Protein AF-A0A6I4MU67-F1 (afdb_monomer_lite)

Structure (mmCIF, N/CA/C/O backbone):
data_AF-A0A6I4MU67-F1
#
_entry.id   AF-A0A6I4MU67-F1
#
loop_
_atom_site.group_PDB
_atom_site.id
_atom_site.type_symbol
_atom_site.label_atom_id
_atom_site.label_alt_id
_atom_site.label_comp_id
_atom_site.label_asym_id
_atom_site.label_entity_id
_atom_site.label_seq_id
_atom_site.pdbx_PDB_ins_code
_atom_site.Cartn_x
_atom_site.Cartn_y
_atom_site.Cartn_z
_atom_site.occupancy
_atom_site.B_iso_or_equiv
_atom_site.auth_seq_id
_atom_site.auth_comp_id
_atom_site.auth_asym_id
_atom_site.auth_atom_id
_atom_site.pdbx_PDB_model_num
ATOM 1 N N . MET A 1 1 ? 3.984 -12.886 13.605 1.00 81.81 1 MET A N 1
ATOM 2 C CA . MET A 1 1 ? 2.595 -12.414 13.813 1.00 81.81 1 MET A CA 1
ATOM 3 C C . MET A 1 1 ? 1.983 -12.829 15.155 1.00 81.81 1 MET A C 1
ATOM 5 O O . MET A 1 1 ? 1.112 -12.114 15.637 1.00 81.81 1 MET A O 1
ATOM 9 N N . ASP A 1 2 ? 2.426 -13.917 15.799 1.00 83.69 2 ASP A N 1
ATOM 10 C CA . ASP A 1 2 ? 1.826 -14.395 17.063 1.00 83.69 2 ASP A CA 1
ATOM 11 C C . ASP A 1 2 ? 1.886 -13.386 18.209 1.00 83.69 2 ASP A C 1
ATOM 13 O O . ASP A 1 2 ? 0.908 -13.225 18.929 1.00 83.69 2 ASP A O 1
ATOM 17 N N . TYR A 1 3 ? 2.982 -12.633 18.315 1.00 84.56 3 TYR A N 1
ATOM 18 C CA . TYR A 1 3 ? 3.098 -11.559 19.301 1.00 84.56 3 TYR A CA 1
ATOM 19 C C . TYR A 1 3 ? 1.996 -10.499 19.149 1.00 84.56 3 TYR A C 1
ATOM 21 O O . TYR A 1 3 ? 1.350 -10.144 20.129 1.00 84.56 3 TYR A O 1
ATOM 29 N N . LEU A 1 4 ? 1.731 -10.036 17.919 1.00 82.56 4 LEU A N 1
ATOM 30 C CA . LEU A 1 4 ? 0.681 -9.044 17.652 1.00 82.56 4 LEU A CA 1
ATOM 31 C C . LEU A 1 4 ? -0.717 -9.600 17.949 1.00 82.56 4 LEU A C 1
ATOM 33 O O . LEU A 1 4 ? -1.576 -8.871 18.434 1.00 82.56 4 LEU A O 1
ATOM 37 N N . ARG A 1 5 ? -0.933 -10.897 17.697 1.00 82.38 5 ARG A N 1
ATOM 38 C CA . ARG A 1 5 ? -2.185 -11.594 18.028 1.00 82.38 5 ARG A CA 1
ATOM 39 C C . ARG A 1 5 ? -2.402 -11.763 19.533 1.00 82.38 5 ARG A C 1
ATOM 41 O O . ARG A 1 5 ? -3.545 -11.861 19.961 1.00 82.38 5 ARG A O 1
ATOM 48 N N . ALA A 1 6 ? -1.326 -11.804 20.314 1.00 85.12 6 ALA A N 1
ATOM 49 C CA . ALA A 1 6 ? -1.361 -11.995 21.761 1.00 85.12 6 ALA A CA 1
ATOM 50 C C . ALA A 1 6 ? -1.404 -10.676 22.558 1.00 85.12 6 ALA A C 1
ATOM 52 O O . ALA A 1 6 ? -1.367 -10.709 23.789 1.00 85.12 6 ALA A O 1
ATOM 53 N N . LEU A 1 7 ? -1.455 -9.515 21.890 1.00 87.00 7 LEU A N 1
ATOM 54 C CA . LEU A 1 7 ? -1.504 -8.230 22.581 1.00 87.00 7 LEU A CA 1
ATOM 55 C C . LEU A 1 7 ? -2.788 -8.108 23.430 1.00 87.00 7 LEU A C 1
ATOM 57 O O . LEU A 1 7 ? -3.873 -8.428 22.945 1.00 87.00 7 LEU A O 1
ATOM 61 N N . PRO A 1 8 ? -2.707 -7.584 24.673 1.00 85.19 8 PRO A N 1
ATOM 62 C CA . PRO A 1 8 ? -3.877 -7.425 25.548 1.00 85.19 8 PRO A CA 1
ATOM 63 C C . PRO A 1 8 ? -4.942 -6.470 24.996 1.00 85.19 8 PRO A C 1
ATOM 65 O O . PRO A 1 8 ? -6.102 -6.523 25.398 1.00 85.19 8 PRO A O 1
ATOM 68 N N . ARG A 1 9 ? -4.535 -5.559 24.105 1.00 86.94 9 ARG A N 1
ATOM 69 C CA . ARG A 1 9 ? -5.429 -4.667 23.368 1.00 86.94 9 ARG A CA 1
ATOM 70 C C . ARG A 1 9 ? -5.477 -5.107 21.906 1.00 86.94 9 ARG A C 1
ATOM 72 O O . ARG A 1 9 ? -4.412 -5.378 21.348 1.00 86.94 9 ARG A O 1
ATOM 79 N N . PRO A 1 10 ? -6.667 -5.129 21.281 1.00 86.00 10 PRO A N 1
ATOM 80 C CA . PRO A 1 10 ? -6.786 -5.461 19.869 1.00 86.00 10 PRO A CA 1
ATOM 81 C C . PRO A 1 10 ? -6.023 -4.443 19.016 1.00 86.00 10 PRO A C 1
ATOM 83 O O . PRO A 1 10 ? -6.016 -3.247 19.310 1.00 86.00 10 PRO A O 1
ATOM 86 N N . VAL A 1 11 ? -5.371 -4.940 17.967 1.00 89.75 11 VAL A N 1
ATOM 87 C CA . VAL A 1 11 ? -4.667 -4.122 16.976 1.00 89.75 11 VAL A CA 1
ATOM 88 C C . VAL A 1 11 ? -5.684 -3.582 15.975 1.00 89.75 11 VAL A C 1
ATOM 90 O O . VAL A 1 11 ? -6.384 -4.364 15.336 1.00 89.75 11 VAL A O 1
ATOM 93 N N . ASP A 1 12 ? -5.744 -2.259 15.816 1.00 89.19 12 ASP A N 1
ATOM 94 C CA . ASP A 1 12 ? -6.652 -1.619 14.855 1.00 89.19 12 ASP A CA 1
ATOM 95 C C . ASP A 1 12 ? -6.192 -1.812 13.399 1.00 89.19 12 ASP A C 1
ATOM 97 O O . ASP A 1 12 ? -7.015 -2.017 12.509 1.00 89.19 12 ASP A O 1
ATOM 101 N N . ALA A 1 13 ? -4.878 -1.756 13.151 1.00 89.75 13 ALA A N 1
ATOM 102 C CA . ALA A 1 13 ? -4.244 -2.122 11.884 1.00 89.75 13 ALA A CA 1
ATOM 103 C C . ALA A 1 13 ? -2.727 -2.312 12.048 1.00 89.75 13 ALA A C 1
ATOM 105 O O . ALA A 1 13 ? -2.108 -1.745 12.951 1.00 89.75 13 ALA A O 1
ATOM 106 N N . LEU A 1 14 ? -2.123 -3.059 11.124 1.00 89.69 14 LEU A N 1
ATOM 107 C CA . LEU A 1 14 ? -0.677 -3.129 10.918 1.00 89.69 14 LEU A CA 1
ATOM 108 C C . LEU A 1 14 ? -0.320 -2.388 9.629 1.00 89.69 14 LEU A C 1
ATOM 110 O O . LEU A 1 14 ? -0.885 -2.682 8.581 1.00 89.69 14 LEU A O 1
ATOM 114 N N . LEU A 1 15 ? 0.631 -1.459 9.700 1.00 89.88 15 LEU A N 1
ATOM 115 C CA . LEU A 1 15 ? 1.165 -0.766 8.530 1.00 89.88 15 LEU A CA 1
ATOM 116 C C . LEU A 1 15 ? 2.556 -1.317 8.195 1.00 89.88 15 LEU A C 1
ATOM 118 O O . LEU A 1 15 ? 3.440 -1.313 9.050 1.00 89.88 15 LEU A O 1
ATOM 122 N N . VAL A 1 16 ? 2.742 -1.763 6.955 1.00 89.06 16 VAL A N 1
ATOM 123 C CA . VAL A 1 16 ? 4.013 -2.242 6.400 1.00 89.06 16 VAL A CA 1
ATOM 124 C C . VAL A 1 16 ? 4.462 -1.241 5.339 1.00 89.06 16 VAL A C 1
ATOM 126 O O . VAL A 1 16 ? 3.802 -1.070 4.314 1.00 89.06 16 VAL A O 1
ATOM 129 N N . THR A 1 17 ? 5.540 -0.512 5.617 1.00 83.56 17 THR A N 1
ATOM 130 C CA . THR A 1 17 ? 5.934 0.687 4.862 1.00 83.56 17 THR A CA 1
ATOM 131 C C . THR A 1 17 ? 7.071 0.422 3.874 1.00 83.56 17 THR A C 1
ATOM 133 O O . THR A 1 17 ? 8.114 1.066 3.969 1.00 83.56 17 THR A O 1
ATOM 136 N N . GLY A 1 18 ? 6.859 -0.488 2.926 1.00 87.56 18 GLY A N 1
ATOM 137 C CA . GLY A 1 18 ? 7.806 -0.777 1.846 1.00 87.56 18 GLY A CA 1
ATOM 138 C C . GLY A 1 18 ? 8.792 -1.903 2.123 1.00 87.56 18 GLY A C 1
ATOM 139 O O . GLY A 1 18 ? 8.845 -2.432 3.233 1.00 87.56 18 GLY A O 1
ATOM 140 N N . ASP A 1 19 ? 9.532 -2.247 1.068 1.00 89.88 19 ASP A N 1
ATOM 141 C CA . ASP A 1 19 ? 10.5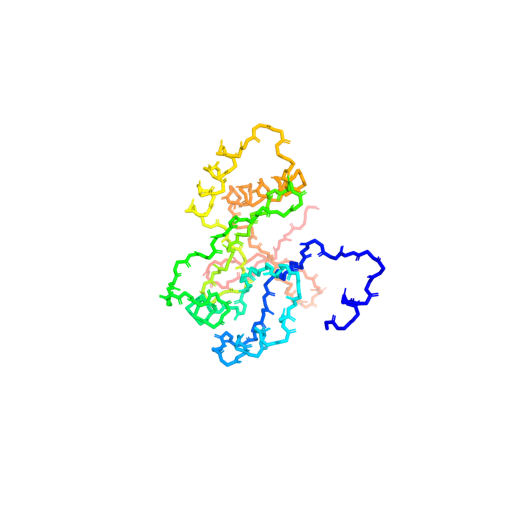54 -3.295 0.986 1.00 89.88 19 ASP A CA 1
ATOM 142 C C . ASP A 1 19 ? 10.032 -4.636 1.502 1.00 89.88 19 ASP A C 1
ATOM 144 O O . ASP A 1 19 ? 10.600 -5.276 2.389 1.00 89.88 19 ASP A O 1
ATOM 148 N N . ILE A 1 20 ? 8.874 -5.026 0.965 1.00 89.69 20 ILE A N 1
ATOM 149 C CA . ILE A 1 20 ? 8.217 -6.286 1.321 1.00 89.69 20 ILE A CA 1
ATOM 150 C C . ILE A 1 20 ? 8.909 -7.458 0.624 1.00 89.69 20 ILE A C 1
ATOM 152 O O . ILE A 1 20 ? 9.039 -8.534 1.208 1.00 89.69 20 ILE A O 1
ATOM 156 N N . ALA A 1 21 ? 9.333 -7.237 -0.615 1.00 91.56 21 ALA A N 1
ATOM 157 C CA . ALA A 1 21 ? 10.138 -8.150 -1.405 1.00 91.56 21 ALA A CA 1
ATOM 158 C C . ALA A 1 21 ? 11.555 -7.581 -1.572 1.00 91.56 21 ALA A C 1
ATOM 160 O O . ALA A 1 21 ? 11.723 -6.365 -1.629 1.00 91.56 21 ALA A O 1
ATOM 161 N N . ASP A 1 22 ? 12.560 -8.455 -1.662 1.00 90.75 22 ASP A N 1
ATOM 162 C CA . ASP A 1 22 ? 13.962 -8.061 -1.882 1.00 90.75 22 ASP A CA 1
ATOM 163 C C . ASP A 1 22 ? 14.259 -7.915 -3.386 1.00 90.75 22 ASP A C 1
ATOM 165 O O . ASP A 1 22 ? 14.968 -7.000 -3.820 1.00 90.75 22 ASP A O 1
ATOM 169 N N . HIS A 1 23 ? 13.636 -8.776 -4.199 1.00 90.44 23 HIS A N 1
ATOM 170 C CA . HIS A 1 23 ? 13.798 -8.819 -5.654 1.00 90.44 23 HIS A CA 1
ATOM 171 C C . HIS A 1 23 ? 12.560 -8.316 -6.408 1.00 90.44 23 HIS A C 1
ATOM 173 O O . HIS A 1 23 ? 12.608 -8.117 -7.624 1.00 90.44 23 HIS A O 1
ATOM 179 N N . GLY A 1 24 ? 11.450 -8.094 -5.702 1.00 91.38 24 GLY A N 1
ATOM 180 C CA . GLY A 1 24 ? 10.181 -7.699 -6.306 1.00 91.38 24 GLY A CA 1
ATOM 181 C C . GLY A 1 24 ? 9.486 -8.853 -7.032 1.00 91.38 24 GLY A C 1
ATOM 182 O O . GLY A 1 24 ? 8.667 -8.617 -7.927 1.00 91.38 24 GLY A O 1
ATOM 183 N N . ASP A 1 25 ? 9.802 -10.095 -6.666 1.00 93.62 25 ASP A N 1
ATOM 184 C CA . ASP A 1 25 ? 9.262 -11.280 -7.322 1.00 93.62 25 ASP A CA 1
ATOM 185 C C . ASP A 1 25 ? 7.878 -11.658 -6.784 1.00 93.62 25 ASP A C 1
ATOM 187 O O . ASP A 1 25 ? 7.557 -11.510 -5.605 1.00 93.62 25 ASP A O 1
ATOM 191 N N . GLU A 1 26 ? 7.036 -12.218 -7.657 1.00 94.56 26 GLU A N 1
ATOM 192 C CA . GLU A 1 26 ? 5.672 -12.620 -7.293 1.00 94.56 26 GLU A CA 1
ATOM 193 C C . GLU A 1 26 ? 5.647 -13.635 -6.138 1.00 94.56 26 GLU A C 1
ATOM 195 O O . GLU A 1 26 ? 4.839 -13.503 -5.222 1.00 94.56 26 GLU A O 1
ATOM 200 N N . ALA A 1 27 ? 6.578 -14.592 -6.125 1.00 95.62 27 ALA A N 1
ATOM 201 C CA . ALA A 1 27 ? 6.670 -15.603 -5.073 1.00 95.62 27 ALA A CA 1
ATOM 202 C C . ALA A 1 27 ? 7.025 -15.009 -3.695 1.00 95.62 27 ALA A C 1
ATOM 204 O O . ALA A 1 27 ? 6.542 -15.494 -2.669 1.00 95.62 27 ALA A O 1
ATOM 205 N N . GLU A 1 28 ? 7.836 -13.945 -3.659 1.00 96.25 28 GLU A N 1
ATOM 206 C CA . GLU A 1 28 ? 8.171 -13.233 -2.418 1.00 96.25 28 GLU A CA 1
ATOM 207 C C . GLU A 1 28 ? 6.924 -12.547 -1.851 1.00 96.25 28 GLU A C 1
ATOM 209 O O . GLU A 1 28 ? 6.651 -12.621 -0.653 1.00 96.25 28 GLU A O 1
ATOM 214 N N . TYR A 1 29 ? 6.104 -11.961 -2.725 1.00 96.62 29 TYR A N 1
ATOM 215 C CA . TYR A 1 29 ? 4.828 -11.361 -2.347 1.00 96.62 29 TYR A CA 1
ATOM 216 C C . TYR A 1 29 ? 3.777 -12.373 -1.906 1.00 96.62 29 TYR A C 1
ATOM 218 O O . TYR A 1 29 ? 3.027 -12.093 -0.972 1.00 96.62 29 TYR A O 1
ATOM 226 N N . GLU A 1 30 ? 3.709 -13.541 -2.542 1.00 95.62 30 GLU A N 1
ATOM 227 C CA . GLU A 1 30 ? 2.828 -14.631 -2.112 1.00 95.62 30 GLU A CA 1
ATOM 228 C C . GLU A 1 30 ? 3.212 -15.140 -0.717 1.00 95.62 30 GLU A C 1
ATOM 230 O O . GLU A 1 30 ? 2.340 -15.404 0.115 1.00 95.62 30 GLU A O 1
ATOM 235 N N . GLU A 1 31 ? 4.511 -15.255 -0.431 1.00 95.75 31 GLU A N 1
ATOM 236 C CA . GLU A 1 31 ? 4.993 -15.578 0.913 1.00 95.75 31 GLU A CA 1
ATOM 237 C C . GLU A 1 31 ? 4.675 -14.454 1.906 1.00 95.75 31 GLU A C 1
ATOM 239 O O . GLU A 1 31 ? 4.091 -14.699 2.964 1.00 95.75 31 GLU A O 1
ATOM 244 N N . ALA A 1 32 ? 4.953 -13.200 1.550 1.00 94.50 32 ALA A N 1
ATOM 245 C CA . ALA A 1 32 ? 4.603 -12.060 2.387 1.00 94.50 32 ALA A CA 1
ATOM 246 C C . ALA A 1 32 ? 3.096 -12.017 2.692 1.00 94.50 32 ALA A C 1
ATOM 248 O O . ALA A 1 32 ? 2.720 -11.817 3.845 1.00 94.50 32 ALA A O 1
ATOM 249 N N . ALA A 1 33 ? 2.225 -12.283 1.712 1.00 94.00 33 ALA A N 1
ATOM 250 C CA . ALA A 1 33 ? 0.777 -12.366 1.911 1.00 94.00 33 ALA A CA 1
ATOM 251 C C . ALA A 1 33 ? 0.396 -13.454 2.929 1.00 94.00 33 ALA A C 1
ATOM 253 O O . ALA A 1 33 ? -0.442 -13.218 3.804 1.00 94.00 33 ALA A O 1
ATOM 254 N N . ARG A 1 34 ? 1.034 -14.632 2.858 1.00 94.06 34 ARG A N 1
ATOM 255 C CA . ARG A 1 34 ? 0.817 -15.731 3.814 1.00 94.06 34 ARG A CA 1
ATOM 256 C C . ARG A 1 34 ? 1.288 -15.363 5.220 1.00 94.06 34 ARG A C 1
ATOM 258 O O . ARG A 1 34 ? 0.553 -15.577 6.183 1.00 94.06 34 ARG A O 1
ATOM 265 N N . LEU A 1 35 ? 2.482 -14.787 5.352 1.00 93.25 35 LEU A N 1
ATOM 266 C CA . LEU A 1 35 ? 3.062 -14.402 6.644 1.00 93.25 35 LEU A CA 1
ATOM 267 C C . LEU A 1 35 ? 2.324 -13.235 7.301 1.00 93.25 35 LEU A C 1
ATOM 269 O O . LEU A 1 35 ? 2.198 -13.194 8.529 1.00 93.25 35 LEU A O 1
ATOM 273 N N . LEU A 1 36 ? 1.847 -12.291 6.490 1.00 92.38 36 LEU A N 1
ATOM 274 C CA . LEU A 1 36 ? 1.129 -11.108 6.941 1.00 92.38 36 LEU A CA 1
ATOM 275 C C . LEU A 1 36 ? -0.367 -11.362 7.168 1.00 92.38 36 LEU A C 1
ATOM 277 O O . LEU A 1 36 ? -1.061 -10.468 7.646 1.00 92.38 36 LEU A O 1
ATOM 281 N N . ALA A 1 37 ? -0.873 -12.569 6.903 1.00 91.81 37 ALA A N 1
ATOM 282 C CA . ALA A 1 37 ? -2.253 -12.920 7.205 1.00 91.81 37 ALA A CA 1
ATOM 283 C C . ALA A 1 37 ? -2.554 -12.729 8.707 1.00 91.81 37 ALA A C 1
ATOM 285 O O . ALA A 1 37 ? -1.953 -13.353 9.594 1.00 91.81 37 ALA A O 1
ATOM 286 N N . ALA A 1 38 ? -3.502 -11.841 8.996 1.00 90.19 38 ALA A N 1
ATOM 287 C CA . ALA A 1 38 ? -3.866 -11.441 10.347 1.00 90.19 38 ALA A CA 1
ATOM 288 C C . ALA A 1 38 ? -5.382 -11.211 10.470 1.00 90.19 38 ALA A C 1
ATOM 290 O O . ALA A 1 38 ? -6.038 -10.891 9.481 1.00 90.19 38 ALA A O 1
ATOM 291 N N . PRO A 1 39 ? -5.953 -11.340 11.685 1.00 88.25 39 PRO A N 1
ATOM 292 C CA . PRO A 1 39 ? -7.371 -11.060 11.932 1.00 88.25 39 PRO A CA 1
ATOM 293 C C . PRO A 1 39 ? -7.703 -9.556 11.956 1.00 88.25 39 PRO A C 1
ATOM 295 O O . PRO A 1 39 ? -8.852 -9.186 12.179 1.00 88.25 39 PRO A O 1
ATOM 298 N N . PHE A 1 40 ? -6.708 -8.691 11.759 1.00 89.25 40 PHE A N 1
ATOM 299 C CA . PHE A 1 40 ? -6.835 -7.239 11.685 1.00 89.25 40 PHE A CA 1
ATOM 300 C C . PHE A 1 40 ? -6.305 -6.733 10.334 1.00 89.25 40 PHE A C 1
ATOM 302 O O . PHE A 1 40 ? -5.504 -7.424 9.699 1.00 89.25 40 PHE A O 1
ATOM 309 N N . PRO A 1 41 ? -6.717 -5.534 9.884 1.00 90.81 41 PRO A N 1
ATOM 310 C CA . PRO A 1 41 ? -6.259 -4.968 8.621 1.00 90.81 41 PRO A CA 1
ATOM 311 C C . PRO A 1 41 ? -4.732 -4.860 8.549 1.00 90.81 41 PRO A C 1
ATOM 313 O O . PRO A 1 41 ? -4.104 -4.267 9.428 1.00 90.81 41 PRO A O 1
ATOM 316 N N . VAL A 1 42 ? -4.145 -5.379 7.470 1.00 92.12 42 VAL A N 1
ATOM 317 C CA . VAL A 1 42 ? -2.743 -5.137 7.116 1.00 92.12 42 VAL A CA 1
ATOM 318 C C . VAL A 1 42 ? -2.706 -4.219 5.907 1.00 92.12 42 VAL A C 1
ATOM 320 O O . VAL A 1 42 ? -3.272 -4.516 4.856 1.00 92.12 42 VAL A O 1
ATOM 323 N N . LEU A 1 43 ? -2.087 -3.064 6.094 1.00 91.00 43 LEU A N 1
ATOM 324 C CA . LEU A 1 43 ? -1.967 -2.006 5.111 1.00 91.00 43 LEU A CA 1
ATOM 325 C C . LEU A 1 43 ? -0.522 -1.987 4.620 1.00 91.00 43 LEU A C 1
ATOM 327 O O . LEU A 1 43 ? 0.397 -1.911 5.431 1.00 91.00 43 LEU A O 1
ATOM 331 N N . THR A 1 44 ? -0.318 -2.080 3.313 1.00 91.06 44 THR A N 1
ATOM 332 C CA . THR A 1 44 ? 1.009 -2.223 2.716 1.00 91.06 44 THR A CA 1
ATOM 333 C C . THR A 1 44 ? 1.287 -1.089 1.725 1.00 91.06 44 THR A C 1
ATOM 335 O O . THR A 1 44 ? 0.476 -0.818 0.835 1.00 91.06 44 THR A O 1
ATOM 338 N N . CYS A 1 45 ? 2.448 -0.446 1.845 1.00 89.75 45 CYS A N 1
ATOM 339 C CA . CYS A 1 45 ? 3.000 0.453 0.827 1.00 89.75 45 CYS A CA 1
ATOM 340 C C . CYS A 1 45 ? 4.158 -0.241 0.100 1.00 89.75 45 CYS A C 1
ATOM 342 O O . CYS A 1 45 ? 4.905 -0.951 0.767 1.00 89.75 45 CYS A O 1
ATOM 344 N N . PRO A 1 46 ? 4.366 0.005 -1.205 1.00 88.69 46 PRO A N 1
ATOM 345 C CA . PRO A 1 46 ? 5.573 -0.443 -1.893 1.00 88.69 46 PRO A CA 1
ATOM 346 C C . PRO A 1 46 ? 6.797 0.413 -1.509 1.00 88.69 46 PRO A C 1
ATOM 348 O O . PRO A 1 46 ? 6.682 1.632 -1.340 1.00 88.69 46 PRO A O 1
ATOM 351 N N . GLY A 1 47 ? 7.957 -0.233 -1.383 1.00 87.69 47 GLY A N 1
ATOM 352 C CA . GLY A 1 47 ? 9.288 0.364 -1.211 1.00 87.69 47 GLY A CA 1
ATOM 353 C C . GLY A 1 47 ? 10.137 0.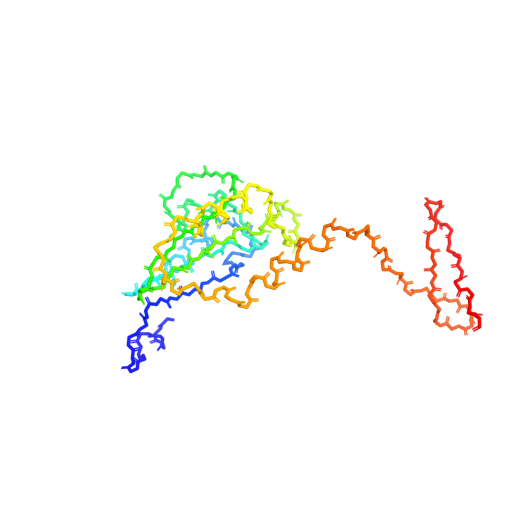247 -2.476 1.00 87.69 47 GLY A C 1
ATOM 354 O O . GLY A 1 47 ? 9.644 -0.165 -3.524 1.00 87.69 47 GLY A O 1
ATOM 355 N N . HIS A 1 48 ? 11.399 0.669 -2.434 1.00 87.75 48 HIS A N 1
ATOM 356 C CA . HIS A 1 48 ? 12.207 0.757 -3.658 1.00 87.75 48 HIS A CA 1
ATOM 357 C C . HIS A 1 48 ? 12.583 -0.613 -4.231 1.00 87.75 48 HIS A C 1
ATOM 359 O O . HIS A 1 48 ? 12.728 -0.715 -5.448 1.00 87.75 48 HIS A O 1
ATOM 365 N N . HIS A 1 49 ? 12.668 -1.655 -3.396 1.00 88.06 49 HIS A N 1
ATOM 366 C CA . HIS A 1 49 ? 12.844 -3.037 -3.864 1.00 88.06 49 HIS A CA 1
ATOM 367 C C . HIS A 1 49 ? 11.563 -3.639 -4.459 1.00 88.06 49 HIS A C 1
ATOM 369 O O . HIS A 1 49 ? 11.603 -4.679 -5.116 1.00 88.06 49 HIS A O 1
ATOM 375 N N . ASP A 1 50 ? 10.414 -2.983 -4.271 1.00 91.19 50 ASP A N 1
ATOM 376 C CA . ASP A 1 50 ? 9.140 -3.552 -4.667 1.00 91.19 50 ASP A CA 1
ATOM 377 C C . ASP A 1 50 ? 8.789 -3.307 -6.144 1.00 91.19 50 ASP A C 1
ATOM 379 O O . ASP A 1 50 ? 8.808 -2.185 -6.660 1.00 91.19 50 ASP A O 1
ATOM 383 N N . ALA A 1 51 ? 8.339 -4.361 -6.828 1.00 93.62 51 ALA A N 1
ATOM 384 C CA . ALA A 1 51 ? 7.859 -4.283 -8.200 1.00 93.62 51 ALA A CA 1
ATOM 385 C C . ALA A 1 51 ? 6.332 -4.134 -8.252 1.00 93.62 51 ALA A C 1
ATOM 387 O O . ALA A 1 51 ? 5.570 -5.070 -7.999 1.00 93.62 51 ALA A O 1
ATOM 388 N N . ARG A 1 52 ? 5.863 -2.957 -8.687 1.00 94.75 52 ARG A N 1
ATOM 389 C CA . ARG A 1 52 ? 4.429 -2.605 -8.758 1.00 94.75 52 ARG A CA 1
ATOM 390 C C . ARG A 1 52 ? 3.512 -3.663 -9.407 1.00 94.75 52 ARG A C 1
ATOM 392 O O . ARG A 1 52 ? 2.419 -3.870 -8.875 1.00 94.75 52 ARG A O 1
ATOM 399 N N . PRO A 1 53 ? 3.866 -4.318 -10.535 1.00 95.69 53 PRO A N 1
ATOM 400 C CA . PRO A 1 53 ? 2.974 -5.298 -11.159 1.00 95.69 53 PRO A CA 1
ATOM 401 C C . PRO A 1 53 ? 2.795 -6.564 -10.316 1.00 95.69 53 PRO A C 1
ATOM 403 O O . PRO A 1 53 ? 1.660 -6.993 -10.111 1.00 95.69 53 PRO A O 1
ATOM 406 N N . ALA A 1 54 ? 3.898 -7.123 -9.808 1.00 95.69 54 ALA A N 1
ATOM 407 C CA . ALA A 1 54 ? 3.894 -8.327 -8.981 1.00 95.69 54 ALA A CA 1
ATOM 408 C C . ALA A 1 54 ? 3.244 -8.050 -7.620 1.00 95.69 54 ALA A C 1
ATOM 410 O O . ALA A 1 54 ? 2.358 -8.793 -7.202 1.00 95.69 54 ALA A O 1
ATOM 411 N N . TYR A 1 55 ? 3.558 -6.901 -7.015 1.00 95.06 55 TYR A N 1
ATOM 412 C CA . TYR A 1 55 ? 2.908 -6.405 -5.806 1.00 95.06 55 TYR A CA 1
ATOM 413 C C . TYR A 1 55 ? 1.382 -6.356 -5.958 1.00 95.06 55 TYR A C 1
ATOM 415 O O . TYR A 1 55 ? 0.640 -6.879 -5.128 1.00 95.06 55 TYR A O 1
ATOM 423 N N . ARG A 1 56 ? 0.873 -5.740 -7.038 1.00 95.62 56 ARG A N 1
ATOM 424 C CA . ARG A 1 56 ? -0.578 -5.655 -7.287 1.00 95.62 56 ARG A CA 1
ATOM 425 C C . ARG A 1 56 ? -1.223 -7.027 -7.379 1.00 95.62 56 ARG A C 1
ATOM 427 O O . ARG A 1 56 ? -2.291 -7.231 -6.807 1.00 95.62 56 ARG A O 1
ATOM 434 N N . LYS A 1 57 ? -0.583 -7.941 -8.099 1.00 95.62 57 LYS A N 1
ATOM 435 C CA . LYS A 1 57 ? -1.122 -9.271 -8.349 1.00 95.62 57 LYS A CA 1
ATOM 436 C C . LYS A 1 57 ? -1.139 -10.115 -7.075 1.00 95.62 57 LYS A C 1
ATOM 438 O O . LYS A 1 57 ? -2.209 -10.559 -6.672 1.00 95.62 57 LYS A O 1
ATOM 443 N N . ALA A 1 58 ? 0.010 -10.274 -6.426 1.00 94.75 58 ALA A N 1
ATOM 444 C CA . ALA A 1 58 ? 0.173 -11.209 -5.317 1.00 94.75 58 ALA A CA 1
ATOM 445 C C . ALA A 1 58 ? -0.255 -10.643 -3.952 1.00 94.75 58 ALA A C 1
ATOM 447 O O . ALA A 1 58 ? -0.895 -11.360 -3.187 1.00 94.75 58 ALA A O 1
ATOM 448 N N . LEU A 1 59 ? 0.022 -9.366 -3.643 1.00 91.94 59 LEU A N 1
ATOM 449 C CA . LEU A 1 59 ? -0.385 -8.771 -2.357 1.00 91.94 59 LEU A CA 1
ATOM 450 C C . LEU A 1 59 ? -1.792 -8.174 -2.383 1.00 91.94 59 LEU A C 1
ATOM 452 O O . LEU A 1 59 ? -2.497 -8.232 -1.377 1.00 91.94 59 LEU A O 1
ATOM 456 N N . LEU A 1 60 ? -2.197 -7.549 -3.494 1.00 92.62 60 LEU A N 1
ATOM 457 C CA . LEU A 1 60 ? -3.479 -6.834 -3.562 1.00 92.62 60 LEU A CA 1
ATOM 458 C C . LEU A 1 60 ? -4.592 -7.617 -4.271 1.00 92.62 60 LEU A C 1
ATOM 460 O O . LEU A 1 60 ? -5.742 -7.178 -4.221 1.00 92.62 60 LEU A O 1
ATOM 464 N N . GLY A 1 61 ? -4.278 -8.727 -4.949 1.00 93.25 61 GLY A N 1
ATOM 465 C CA . GLY A 1 61 ? -5.247 -9.476 -5.758 1.00 93.25 61 GLY A CA 1
ATOM 466 C C . GLY A 1 61 ? -5.818 -8.666 -6.930 1.00 93.25 61 GLY A C 1
ATOM 467 O O . GLY A 1 61 ? -6.945 -8.896 -7.363 1.00 93.25 61 GLY A O 1
ATOM 468 N N . GLN A 1 62 ? -5.077 -7.665 -7.407 1.00 94.31 62 GLN A N 1
ATOM 469 C CA . GLN A 1 62 ? -5.480 -6.754 -8.477 1.00 94.31 62 GLN A CA 1
ATOM 470 C C . GLN A 1 62 ? -4.824 -7.142 -9.803 1.00 94.31 62 GLN A C 1
ATOM 472 O O . GLN A 1 62 ? -3.796 -7.815 -9.838 1.00 94.31 62 GLN A O 1
ATOM 477 N N . ALA A 1 63 ? -5.384 -6.658 -10.914 1.00 95.19 63 ALA A N 1
ATOM 478 C CA . ALA A 1 63 ? -4.711 -6.769 -12.201 1.00 95.19 63 ALA A CA 1
ATOM 479 C C . ALA A 1 63 ? -3.317 -6.103 -12.135 1.00 95.19 63 ALA A C 1
ATOM 481 O O . ALA A 1 63 ? -3.182 -5.024 -11.540 1.00 95.19 63 ALA A O 1
ATOM 482 N N . PRO A 1 64 ? -2.281 -6.716 -12.736 1.00 94.62 64 PRO A N 1
ATOM 483 C CA . PRO A 1 64 ? -0.947 -6.138 -12.752 1.00 94.62 64 PRO A CA 1
ATOM 484 C C . PRO A 1 64 ? -0.966 -4.781 -13.462 1.00 94.62 64 PRO A C 1
ATOM 486 O O . PRO A 1 64 ? -1.683 -4.566 -14.439 1.00 94.62 64 PRO A O 1
ATOM 489 N N . GLY A 1 65 ? -0.157 -3.852 -12.967 1.00 94.00 65 GLY A N 1
ATOM 490 C CA . GLY A 1 65 ? -0.059 -2.508 -13.522 1.00 94.00 65 GLY A CA 1
ATOM 491 C C . GLY A 1 65 ? 1.209 -1.800 -13.067 1.00 94.00 65 GLY A C 1
ATOM 492 O O . GLY A 1 65 ? 1.784 -2.146 -12.035 1.00 94.00 65 GLY A O 1
ATOM 493 N N . HIS A 1 66 ? 1.627 -0.789 -13.831 1.00 92.81 66 HIS A N 1
ATOM 494 C CA . HIS A 1 66 ? 2.885 -0.058 -13.616 1.00 92.81 66 HIS A CA 1
ATOM 495 C C . HIS A 1 66 ? 2.712 1.322 -12.963 1.00 92.81 66 HIS A C 1
ATOM 497 O O . HIS A 1 66 ? 3.696 1.934 -12.542 1.00 92.81 66 HIS A O 1
ATOM 503 N N . GLY A 1 67 ? 1.477 1.826 -12.873 1.00 92.06 67 GLY A N 1
ATOM 504 C CA . GLY A 1 67 ? 1.197 3.119 -12.242 1.00 92.06 67 GLY A CA 1
ATOM 505 C C . GLY A 1 67 ? 1.460 3.107 -10.728 1.00 92.06 67 GLY A C 1
ATOM 506 O O . GLY A 1 67 ? 1.550 2.024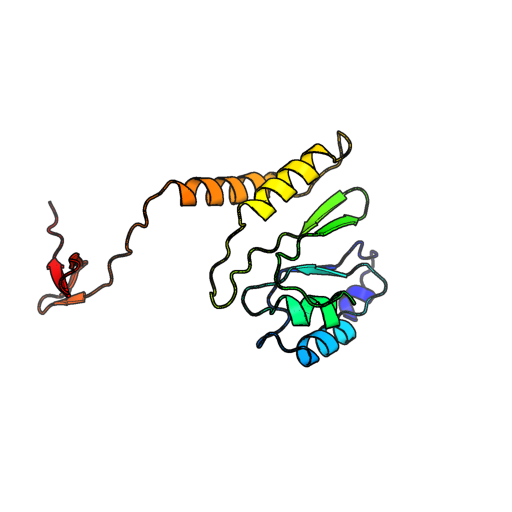 -10.145 1.00 92.06 67 GLY A O 1
ATOM 507 N N . PRO A 1 68 ? 1.536 4.270 -10.064 1.00 91.88 68 PRO A N 1
ATOM 508 C CA . PRO A 1 68 ? 1.694 4.347 -8.611 1.00 91.88 68 PRO A CA 1
ATOM 509 C C . PRO A 1 68 ? 0.596 3.587 -7.853 1.00 91.88 68 PRO A C 1
ATOM 511 O O . PRO A 1 68 ? -0.566 3.572 -8.272 1.00 91.88 68 PRO A O 1
ATOM 514 N N . ILE A 1 69 ? 0.949 2.926 -6.753 1.00 93.06 69 ILE A N 1
ATOM 515 C CA . ILE A 1 69 ? 0.019 2.217 -5.863 1.00 93.06 69 ILE A CA 1
ATOM 516 C C . ILE A 1 69 ? -0.353 3.141 -4.698 1.00 93.06 69 ILE A C 1
ATOM 518 O O . ILE A 1 69 ? 0.147 3.015 -3.584 1.00 93.06 69 ILE A O 1
ATOM 522 N N . ASN A 1 70 ? -1.254 4.083 -4.968 1.00 93.31 70 ASN A N 1
ATOM 523 C CA . ASN A 1 70 ? -1.797 4.974 -3.946 1.00 93.31 70 ASN A CA 1
ATOM 524 C C . ASN A 1 70 ? -3.111 4.414 -3.390 1.00 93.31 70 ASN A C 1
ATOM 526 O O . ASN A 1 70 ? -3.987 4.000 -4.154 1.00 93.31 70 ASN A O 1
ATOM 530 N N . GLN A 1 71 ? -3.264 4.391 -2.067 1.00 91.69 71 GLN A N 1
ATOM 531 C CA . GLN A 1 71 ? -4.464 3.879 -1.404 1.00 91.69 71 GLN A CA 1
ATOM 532 C C . GLN A 1 71 ? -4.851 4.746 -0.210 1.00 91.69 71 GLN A C 1
ATOM 534 O O . GLN A 1 71 ? -4.003 5.179 0.560 1.00 91.69 71 GLN A O 1
ATOM 539 N N . VAL A 1 72 ? -6.152 4.939 -0.006 1.00 91.88 72 VAL A N 1
ATOM 540 C CA . VAL A 1 72 ? -6.694 5.483 1.243 1.00 91.88 72 VAL A CA 1
ATOM 541 C C . VAL A 1 72 ? -7.405 4.374 2.014 1.00 91.88 72 VAL A C 1
ATOM 543 O O . VAL A 1 72 ? -8.093 3.524 1.431 1.00 91.88 72 VAL A O 1
ATOM 546 N N . ARG A 1 73 ? -7.194 4.340 3.329 1.00 89.12 73 ARG A N 1
ATOM 547 C CA . ARG A 1 73 ? -7.776 3.358 4.248 1.00 89.12 73 ARG A CA 1
ATOM 548 C C . ARG A 1 73 ? -8.277 4.068 5.492 1.00 89.12 73 ARG A C 1
ATOM 550 O O . ARG A 1 73 ? -7.562 4.875 6.074 1.00 89.12 73 ARG A O 1
ATOM 557 N N . HIS A 1 74 ? -9.507 3.773 5.888 1.00 88.38 74 HIS A N 1
ATOM 558 C CA . HIS A 1 74 ? -10.106 4.322 7.098 1.00 88.38 74 HIS A CA 1
ATOM 559 C C . HIS A 1 74 ? -10.049 3.253 8.183 1.00 88.38 74 HIS A C 1
ATOM 561 O O . HIS A 1 74 ? -10.621 2.178 8.019 1.00 88.38 74 HIS A O 1
ATOM 567 N N . VAL A 1 75 ? -9.345 3.542 9.273 1.00 86.25 75 VAL A N 1
ATOM 568 C CA . VAL A 1 75 ? -9.152 2.624 10.400 1.00 86.25 75 VAL A CA 1
ATOM 569 C C . VAL A 1 75 ? -9.424 3.391 11.685 1.00 86.25 75 VAL A C 1
ATOM 571 O O . VAL A 1 75 ? -8.860 4.462 11.882 1.00 86.25 75 VAL A O 1
ATOM 574 N N . ALA A 1 76 ? -10.306 2.870 12.543 1.00 85.56 76 ALA A N 1
ATOM 575 C CA . ALA A 1 76 ? -10.629 3.463 13.848 1.00 85.56 76 ALA A CA 1
ATOM 576 C C . ALA A 1 76 ? -10.907 4.988 13.800 1.00 85.56 76 ALA A C 1
ATOM 578 O O . ALA A 1 76 ? -10.414 5.759 14.621 1.00 85.56 76 ALA A O 1
ATOM 579 N N . GLY A 1 77 ? -11.662 5.448 12.793 1.00 82.81 77 GLY A N 1
ATOM 580 C CA . GLY A 1 77 ? -12.001 6.870 12.610 1.00 82.81 77 GLY A CA 1
ATOM 581 C C . GLY A 1 77 ? -10.879 7.750 12.040 1.00 82.81 77 GLY A C 1
ATOM 582 O O . GLY A 1 77 ? -11.052 8.959 11.923 1.00 82.81 77 GLY A O 1
ATOM 583 N N . THR A 1 78 ? -9.749 7.156 11.656 1.00 84.94 78 THR A N 1
ATOM 584 C CA . THR A 1 78 ? -8.568 7.836 11.115 1.00 84.94 78 THR A CA 1
ATOM 585 C C . THR A 1 78 ? -8.369 7.467 9.646 1.00 84.94 78 THR A C 1
ATOM 587 O O . THR A 1 78 ? -8.404 6.289 9.286 1.00 84.94 78 THR A O 1
ATOM 590 N N . ALA A 1 79 ? -8.135 8.462 8.788 1.00 88.12 79 ALA A N 1
ATOM 591 C CA . ALA A 1 79 ? -7.799 8.236 7.382 1.00 88.12 79 ALA A CA 1
ATOM 592 C C . ALA A 1 79 ? -6.276 8.120 7.196 1.00 88.12 79 ALA A C 1
ATOM 594 O O . ALA A 1 79 ? -5.520 9.046 7.510 1.00 88.12 79 ALA A O 1
ATOM 595 N N . ILE A 1 80 ? -5.840 6.982 6.658 1.00 88.38 80 ILE A N 1
ATOM 596 C CA . ILE A 1 80 ? -4.448 6.641 6.363 1.00 88.38 80 ILE A CA 1
ATOM 597 C C . ILE A 1 80 ? -4.271 6.653 4.845 1.00 88.38 80 ILE A C 1
ATOM 599 O O . ILE A 1 80 ? -4.903 5.872 4.132 1.00 88.38 80 ILE A O 1
ATOM 603 N N . LEU A 1 81 ? -3.414 7.549 4.357 1.00 91.38 81 LEU A N 1
ATOM 604 C CA . LEU A 1 81 ? -3.038 7.631 2.948 1.00 91.38 81 LEU A CA 1
ATOM 605 C C . LEU A 1 81 ? -1.702 6.912 2.758 1.00 91.38 81 LEU A C 1
ATOM 607 O O . LEU A 1 81 ? -0.669 7.345 3.265 1.00 91.38 81 LEU A O 1
ATOM 611 N N . MET A 1 82 ? -1.738 5.819 2.012 1.00 90.88 82 MET A N 1
ATOM 612 C CA . MET A 1 82 ? -0.582 5.058 1.568 1.00 90.88 82 MET A CA 1
ATOM 613 C C . MET A 1 82 ? -0.165 5.572 0.199 1.00 90.88 82 MET A C 1
ATOM 615 O O . MET A 1 82 ? -0.935 5.477 -0.757 1.00 90.88 82 MET A O 1
ATOM 619 N N . CYS A 1 83 ? 1.022 6.166 0.134 1.00 91.88 83 CYS A N 1
ATOM 620 C CA . CYS A 1 83 ? 1.516 6.833 -1.061 1.00 91.88 83 CYS A CA 1
ATOM 621 C C . CYS A 1 83 ? 2.728 6.078 -1.598 1.00 91.88 83 CYS A C 1
ATOM 623 O O . CYS A 1 83 ? 3.682 5.835 -0.861 1.00 91.88 83 CYS A O 1
ATOM 625 N N . ASP A 1 84 ? 2.691 5.744 -2.879 1.00 90.69 84 ASP A N 1
ATOM 626 C CA . ASP A 1 84 ? 3.788 5.092 -3.577 1.00 90.69 84 ASP A CA 1
ATOM 627 C C . ASP A 1 84 ? 4.835 6.142 -3.967 1.00 90.69 84 ASP A C 1
ATOM 629 O O . ASP A 1 84 ? 4.604 6.992 -4.829 1.00 90.69 84 ASP A O 1
ATOM 633 N N . SER A 1 85 ? 5.989 6.089 -3.303 1.00 88.62 85 SER A N 1
ATOM 634 C CA . SER A 1 85 ? 7.154 6.914 -3.628 1.00 88.62 85 SER A CA 1
ATOM 635 C C . SER A 1 85 ? 8.176 6.191 -4.499 1.00 88.62 85 SER A C 1
ATOM 637 O O . SER A 1 85 ? 9.270 6.710 -4.692 1.00 88.62 85 SER A O 1
ATOM 639 N N . THR A 1 86 ? 7.878 4.987 -4.981 1.00 86.88 86 THR A N 1
ATOM 640 C CA . THR A 1 86 ? 8.843 4.166 -5.714 1.00 86.88 86 THR A CA 1
ATOM 641 C C . THR A 1 86 ? 9.151 4.783 -7.072 1.00 86.88 86 THR A C 1
ATOM 643 O O . THR A 1 86 ? 8.276 5.297 -7.783 1.00 86.88 86 THR A O 1
ATOM 646 N N . ILE A 1 87 ? 10.419 4.716 -7.459 1.00 87.06 87 ILE A N 1
ATOM 647 C CA . ILE A 1 87 ? 10.851 5.034 -8.812 1.00 87.06 87 ILE A CA 1
ATOM 648 C C . ILE A 1 87 ? 11.409 3.737 -9.397 1.00 87.06 87 ILE A C 1
ATOM 650 O O . ILE A 1 87 ? 12.433 3.266 -8.911 1.00 87.06 87 ILE A O 1
ATOM 654 N N . PRO A 1 88 ? 10.770 3.141 -10.421 1.00 83.75 88 PRO A N 1
ATOM 655 C CA . PRO A 1 88 ? 11.239 1.879 -10.981 1.00 83.75 88 PRO A CA 1
ATOM 656 C C . PRO A 1 88 ? 12.729 1.929 -11.356 1.00 83.75 88 PRO A C 1
ATOM 658 O O . PRO A 1 88 ? 13.144 2.787 -12.138 1.00 83.75 88 PRO A O 1
ATOM 661 N N . GLY A 1 89 ? 13.518 1.015 -10.783 1.00 83.19 89 GLY A N 1
ATOM 662 C CA . GLY A 1 89 ? 14.960 0.902 -11.021 1.00 83.19 89 GLY A CA 1
ATOM 663 C C . GLY A 1 89 ? 15.840 1.917 -10.281 1.00 83.19 89 GLY A C 1
ATOM 664 O O . GLY A 1 89 ? 17.001 2.075 -10.659 1.00 83.19 89 GLY A O 1
ATOM 665 N N . ARG A 1 90 ? 15.320 2.636 -9.275 1.00 81.88 90 ARG A N 1
ATOM 666 C CA . ARG A 1 90 ? 16.109 3.554 -8.437 1.00 81.88 90 ARG A CA 1
ATOM 667 C C . ARG A 1 90 ? 15.780 3.373 -6.957 1.00 81.88 90 ARG A C 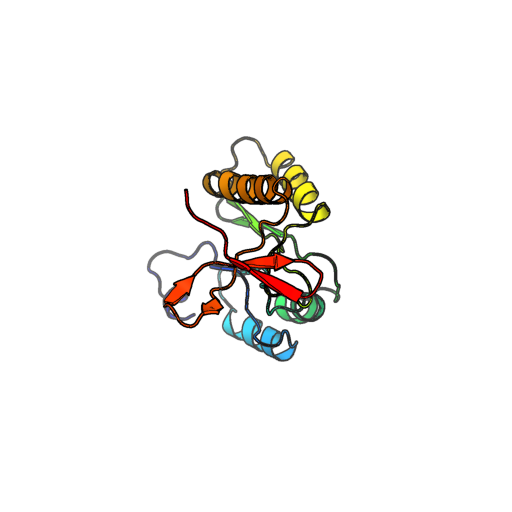1
ATOM 669 O O . ARG A 1 90 ? 14.615 3.269 -6.594 1.00 81.88 90 ARG A O 1
ATOM 676 N N . ASP A 1 91 ? 16.803 3.506 -6.121 1.00 80.94 91 ASP A N 1
ATOM 677 C CA . ASP A 1 91 ? 16.684 3.419 -4.656 1.00 80.94 91 ASP A CA 1
ATOM 678 C C . ASP A 1 91 ? 16.093 4.694 -4.020 1.00 80.94 91 ASP A C 1
ATOM 680 O O . ASP A 1 91 ? 15.817 4.765 -2.825 1.00 80.94 91 ASP A O 1
ATOM 684 N N . GLU A 1 92 ? 15.931 5.757 -4.809 1.00 80.81 92 GLU A N 1
ATOM 685 C CA . GLU A 1 92 ? 15.390 7.030 -4.345 1.00 80.81 92 GLU A CA 1
ATOM 686 C C . GLU A 1 92 ? 13.859 7.027 -4.308 1.00 80.81 92 GLU A C 1
ATOM 688 O O . GLU A 1 92 ? 13.193 6.505 -5.200 1.00 80.81 92 GLU A O 1
ATOM 693 N N . GLY A 1 93 ? 13.298 7.728 -3.321 1.00 85.38 93 GLY A N 1
ATOM 694 C CA . GLY A 1 93 ? 11.864 7.981 -3.235 1.00 85.38 93 GLY A CA 1
ATOM 695 C C . GLY A 1 93 ? 11.449 9.295 -3.905 1.00 85.38 93 GLY A C 1
ATOM 696 O O . GLY A 1 93 ? 12.014 10.354 -3.618 1.00 85.38 93 GLY A O 1
ATOM 697 N N . LEU A 1 94 ? 10.408 9.260 -4.737 1.00 86.81 94 LEU A N 1
ATOM 698 C CA . LEU A 1 94 ? 9.763 10.447 -5.296 1.00 86.81 94 LEU A CA 1
ATOM 699 C C . LEU A 1 94 ? 8.245 10.273 -5.351 1.00 86.81 94 LEU A C 1
ATOM 701 O O . LEU A 1 94 ? 7.731 9.404 -6.044 1.00 86.81 94 LEU A O 1
ATOM 705 N N . LEU A 1 95 ? 7.527 11.193 -4.707 1.00 89.12 95 LEU A N 1
ATOM 706 C CA . LEU A 1 95 ? 6.106 11.392 -4.979 1.00 89.12 95 LEU A CA 1
ATOM 707 C C . LEU A 1 95 ? 5.974 12.186 -6.282 1.00 89.12 95 LEU A C 1
ATOM 709 O O . LEU A 1 95 ? 6.376 13.356 -6.372 1.00 89.12 95 LEU A O 1
ATOM 713 N N . ASP A 1 96 ? 5.465 11.525 -7.316 1.00 85.88 96 ASP A N 1
ATOM 714 C CA . ASP A 1 96 ? 5.243 12.153 -8.610 1.00 85.88 96 ASP A CA 1
ATOM 715 C C . ASP A 1 96 ? 4.085 13.166 -8.563 1.00 85.88 96 ASP A C 1
ATOM 717 O O . ASP A 1 96 ? 3.353 13.297 -7.578 1.00 85.88 96 ASP A O 1
ATOM 721 N N . ALA A 1 97 ? 3.940 13.947 -9.634 1.00 89.94 97 ALA A N 1
ATOM 722 C CA . ALA A 1 97 ? 2.907 14.979 -9.691 1.00 89.94 97 ALA A CA 1
ATOM 723 C C . ALA A 1 97 ? 1.489 14.385 -9.609 1.00 89.94 97 ALA A C 1
ATOM 725 O O . ALA A 1 97 ? 0.610 15.001 -9.010 1.00 89.94 97 ALA A O 1
ATOM 726 N N . ALA A 1 98 ? 1.282 13.188 -10.167 1.00 90.44 98 ALA A N 1
ATOM 727 C CA . ALA A 1 98 ? 0.001 12.491 -10.119 1.00 90.44 98 ALA A CA 1
ATOM 728 C C . ALA A 1 98 ? -0.358 12.069 -8.686 1.00 90.44 98 ALA A C 1
ATOM 730 O O . ALA A 1 98 ? -1.492 12.252 -8.252 1.00 90.44 98 ALA A O 1
ATOM 731 N N . THR A 1 99 ? 0.618 11.575 -7.928 1.00 92.06 99 THR A N 1
ATOM 732 C CA . THR A 1 99 ? 0.465 11.179 -6.527 1.00 92.06 99 THR A CA 1
ATOM 733 C C . THR A 1 99 ? 0.224 12.387 -5.639 1.00 92.06 99 THR A C 1
ATOM 735 O O . THR A 1 99 ? -0.674 12.347 -4.807 1.00 92.06 99 THR A O 1
ATOM 738 N N . LEU A 1 100 ? 0.947 13.491 -5.842 1.00 93.25 100 LEU A N 1
ATOM 739 C CA . LEU A 1 100 ? 0.695 14.732 -5.104 1.00 93.25 100 LEU A CA 1
ATOM 740 C C . LEU A 1 100 ? -0.716 15.278 -5.371 1.00 93.25 100 LEU A C 1
ATOM 742 O O . LEU A 1 100 ? -1.432 15.589 -4.424 1.00 93.25 100 LEU A O 1
ATOM 746 N N . ALA A 1 101 ? -1.148 15.319 -6.635 1.00 92.38 101 ALA A N 1
ATOM 747 C CA . ALA A 1 101 ? -2.507 15.733 -6.983 1.00 92.38 101 ALA A CA 1
ATOM 748 C C . ALA A 1 101 ? -3.569 14.794 -6.383 1.00 92.38 101 ALA A C 1
ATOM 750 O O . ALA A 1 101 ? -4.612 15.251 -5.915 1.00 92.38 101 ALA A O 1
ATOM 751 N N . TRP A 1 102 ? -3.294 13.486 -6.355 1.00 94.62 102 TRP A N 1
ATOM 752 C CA . TRP A 1 102 ? -4.154 12.501 -5.703 1.00 94.62 102 TRP A CA 1
ATOM 753 C C . TRP A 1 102 ? -4.238 12.719 -4.186 1.00 94.62 102 TRP A C 1
ATOM 755 O O . TRP A 1 102 ? -5.336 12.646 -3.635 1.00 94.62 102 TRP A O 1
ATOM 765 N N . ILE A 1 103 ? -3.121 13.028 -3.515 1.00 93.56 103 ILE A N 1
ATOM 766 C CA . ILE A 1 103 ? -3.100 13.362 -2.082 1.00 93.56 103 ILE A CA 1
ATOM 767 C C . ILE A 1 103 ? -3.977 14.587 -1.825 1.00 93.56 103 ILE A C 1
ATOM 769 O O . ILE A 1 103 ? -4.860 14.523 -0.972 1.00 93.56 103 ILE A O 1
ATOM 773 N N . ASP A 1 104 ? -3.776 15.670 -2.580 1.00 91.38 104 ASP A N 1
ATOM 774 C CA . ASP A 1 104 ? -4.529 16.917 -2.408 1.00 91.38 104 ASP A CA 1
ATOM 775 C C . ASP A 1 104 ? -6.037 16.689 -2.588 1.00 91.38 104 ASP A C 1
ATOM 777 O O . ASP A 1 104 ? -6.837 17.091 -1.739 1.00 91.38 104 ASP A O 1
ATOM 781 N N . ALA A 1 105 ? -6.432 15.978 -3.649 1.00 92.12 105 ALA A N 1
ATOM 782 C CA . ALA A 1 105 ? -7.830 15.643 -3.908 1.00 92.12 105 ALA A CA 1
ATOM 783 C C . ALA A 1 105 ? -8.428 14.742 -2.815 1.00 92.12 105 ALA A C 1
ATOM 785 O O . ALA A 1 105 ? -9.560 14.955 -2.383 1.00 92.12 105 ALA A O 1
ATOM 786 N N . THR A 1 106 ? -7.662 13.755 -2.341 1.00 92.19 106 THR A N 1
ATOM 787 C CA . THR A 1 106 ? -8.110 12.827 -1.295 1.00 92.19 106 THR A CA 1
ATOM 788 C C . THR A 1 106 ? -8.315 13.558 0.025 1.00 92.19 106 THR A C 1
ATOM 790 O O . THR A 1 106 ? -9.351 13.383 0.660 1.00 92.19 106 THR A O 1
ATOM 793 N N . LEU A 1 107 ? -7.369 14.411 0.426 1.00 88.88 107 LEU A N 1
ATOM 794 C CA . LEU A 1 107 ? -7.472 15.202 1.652 1.00 88.88 107 LEU A CA 1
ATOM 795 C C . LEU A 1 107 ? -8.634 16.198 1.596 1.00 88.88 107 LEU A C 1
ATOM 797 O O . LEU A 1 107 ? -9.346 16.343 2.586 1.00 88.88 107 LEU A O 1
ATOM 801 N N . ALA A 1 108 ? -8.859 16.845 0.449 1.00 88.19 108 ALA A N 1
ATOM 802 C CA . ALA A 1 108 ? -9.979 17.767 0.261 1.00 88.19 108 ALA A CA 1
ATOM 803 C C . ALA A 1 108 ? -11.352 17.076 0.348 1.00 88.19 108 ALA A C 1
ATOM 805 O O . ALA A 1 108 ? -12.334 17.713 0.721 1.00 88.19 108 ALA A O 1
ATOM 806 N N . ALA A 1 109 ? -11.422 15.783 0.019 1.00 88.31 109 ALA A N 1
ATOM 807 C CA . ALA A 1 109 ? -12.646 14.989 0.084 1.00 88.31 109 ALA A CA 1
ATOM 808 C C . ALA A 1 109 ? -12.926 14.385 1.475 1.00 88.31 109 ALA A C 1
ATOM 810 O O . ALA A 1 109 ? -14.012 13.842 1.690 1.00 88.31 109 ALA A O 1
ATOM 811 N N . LEU A 1 110 ? -11.978 14.445 2.421 1.00 85.25 110 LEU A N 1
ATOM 812 C CA . LEU A 1 110 ? -12.199 13.915 3.766 1.00 85.25 110 LEU A CA 1
ATOM 813 C C . LEU A 1 110 ? -13.218 14.776 4.535 1.00 85.25 110 LEU A C 1
ATOM 815 O O . LEU A 1 110 ? -13.148 16.006 4.480 1.00 85.25 110 LEU A O 1
ATOM 819 N N . PRO A 1 111 ? -14.131 14.162 5.314 1.00 77.31 111 PRO A N 1
ATOM 820 C CA . PRO A 1 111 ? -15.047 14.906 6.169 1.00 77.31 111 PRO A CA 1
ATOM 821 C C . PRO A 1 111 ? -14.285 15.833 7.122 1.00 77.31 111 PRO A C 1
ATOM 823 O O . PRO A 1 111 ? -13.302 15.419 7.751 1.00 77.31 111 PRO A O 1
ATOM 826 N N . HIS A 1 112 ? -14.757 17.075 7.257 1.00 59.66 112 HIS A N 1
ATOM 827 C CA . HIS A 1 112 ? -14.185 18.047 8.186 1.00 59.66 112 HIS A CA 1
ATOM 828 C C . HIS A 1 112 ? -14.106 17.458 9.603 1.00 59.66 112 HIS A C 1
ATOM 830 O O . HIS A 1 112 ? -15.097 16.967 10.136 1.00 59.66 112 HIS A O 1
ATOM 836 N N . GLY A 1 113 ? -12.914 17.498 10.204 1.00 57.66 113 GLY A N 1
ATOM 837 C CA . GLY A 1 113 ? -12.665 16.954 11.542 1.00 57.66 113 GLY A CA 1
ATOM 838 C C . GLY A 1 113 ? -12.161 15.509 11.580 1.00 57.66 113 GLY A C 1
ATOM 839 O O . GLY A 1 113 ? -11.878 15.024 12.671 1.00 57.66 113 GLY A O 1
ATOM 840 N N . THR A 1 114 ? -11.983 14.834 10.437 1.00 54.56 114 THR A N 1
ATOM 841 C CA . THR A 1 114 ? -11.283 13.537 10.402 1.00 54.56 114 THR A CA 1
ATOM 842 C C . THR A 1 114 ? -9.807 13.758 10.759 1.00 54.56 114 THR A C 1
ATOM 844 O O . THR A 1 114 ? -9.106 14.441 10.004 1.00 54.56 114 THR A O 1
ATOM 847 N N . PRO A 1 115 ? -9.291 13.206 11.872 1.00 55.53 115 PRO A N 1
ATOM 848 C CA . PRO A 1 115 ? -7.866 13.256 12.141 1.00 55.53 115 PRO A CA 1
ATOM 849 C C . PRO A 1 115 ? -7.151 12.425 11.071 1.00 55.53 115 PRO A C 1
ATOM 851 O O . PRO A 1 115 ? -7.358 11.218 10.955 1.00 55.53 115 PRO A O 1
ATOM 854 N N . SER A 1 116 ? -6.312 13.071 10.264 1.00 51.78 116 SER A N 1
ATOM 855 C CA . SER A 1 116 ? -5.279 12.375 9.502 1.00 51.78 116 SER A CA 1
ATOM 856 C C . SER A 1 116 ? -3.984 12.440 10.322 1.00 51.78 116 SER A C 1
ATOM 858 O O . SER A 1 116 ? -3.612 13.536 10.753 1.00 51.78 116 SER A O 1
ATOM 860 N N . PRO A 1 117 ? -3.243 11.335 10.533 1.00 47.81 117 PRO A N 1
ATOM 861 C CA . PRO A 1 117 ? -1.990 11.333 11.305 1.00 47.81 117 PRO A CA 1
ATOM 862 C C . PRO A 1 117 ? -0.864 12.163 10.659 1.00 47.81 117 PRO A C 1
ATOM 864 O O . PRO A 1 117 ? 0.250 12.246 11.172 1.00 47.81 117 PRO A O 1
ATOM 867 N N . THR A 1 118 ? -1.134 12.785 9.511 1.00 50.38 118 THR A N 1
ATOM 868 C CA . THR A 1 118 ? -0.173 13.473 8.651 1.00 50.38 118 THR A CA 1
ATOM 869 C C . THR A 1 118 ? 0.180 14.899 9.086 1.00 50.38 118 THR A C 1
ATOM 871 O O . THR A 1 118 ? 0.960 15.557 8.398 1.00 50.38 118 THR A O 1
ATOM 874 N N . GLY A 1 119 ? -0.272 15.383 10.250 1.00 39.53 119 GLY A N 1
ATOM 875 C CA . GLY A 1 119 ? 0.107 16.713 10.762 1.00 39.53 119 GLY A CA 1
ATOM 876 C C . GLY A 1 119 ? 1.630 16.939 10.856 1.00 39.53 119 GLY A C 1
ATOM 877 O O . GLY A 1 119 ? 2.115 18.043 10.613 1.00 39.53 119 GLY A O 1
ATOM 878 N N . GLY A 1 120 ? 2.408 15.879 11.116 1.00 37.84 120 GLY A N 1
ATOM 879 C CA . GLY A 1 120 ? 3.876 15.896 11.014 1.00 37.84 120 GLY A CA 1
ATOM 880 C C . GLY A 1 120 ? 4.417 15.656 9.594 1.00 37.84 120 GLY A C 1
ATOM 881 O O . GLY A 1 120 ? 5.470 16.177 9.232 1.00 37.84 120 GLY A O 1
ATOM 882 N N . TRP A 1 121 ? 3.675 14.925 8.761 1.00 39.28 121 TRP A N 1
ATOM 883 C CA . TRP A 1 121 ? 4.048 14.562 7.389 1.00 39.28 121 TRP A CA 1
ATOM 884 C C . TRP A 1 121 ? 3.870 15.700 6.383 1.00 39.28 121 TRP A C 1
ATOM 886 O O . TRP A 1 121 ? 4.619 15.749 5.410 1.00 39.28 121 TRP A O 1
ATOM 896 N N . TRP A 1 122 ? 2.989 16.678 6.632 1.00 39.97 122 TRP A N 1
ATOM 897 C CA . TRP A 1 122 ? 2.932 17.896 5.810 1.00 39.97 122 TRP A CA 1
ATOM 898 C C . TRP A 1 122 ? 4.288 18.612 5.764 1.00 39.97 122 TRP A C 1
ATOM 900 O O . TRP A 1 122 ? 4.678 19.132 4.719 1.00 39.97 122 TRP A O 1
ATOM 910 N N . LYS A 1 123 ? 5.065 18.577 6.861 1.00 32.53 123 LYS A N 1
ATOM 911 C CA . LYS A 1 123 ? 6.438 19.105 6.876 1.00 32.53 123 LYS A CA 1
ATOM 912 C C . LYS A 1 123 ? 7.382 18.291 5.987 1.00 32.53 123 LYS A C 1
ATOM 914 O O . LYS A 1 123 ? 8.234 18.887 5.339 1.00 32.53 123 LYS A O 1
ATOM 919 N N . ALA A 1 124 ? 7.220 16.969 5.907 1.00 37.06 124 ALA A N 1
ATOM 920 C CA . ALA A 1 124 ? 8.025 16.097 5.047 1.00 37.06 124 ALA A CA 1
ATOM 921 C C . ALA A 1 124 ? 7.655 16.234 3.556 1.00 37.06 124 ALA A C 1
ATOM 923 O O . ALA A 1 124 ? 8.544 16.344 2.713 1.00 37.06 124 ALA A O 1
ATOM 924 N N . ILE A 1 125 ? 6.361 16.331 3.232 1.00 44.81 125 ILE A N 1
ATOM 925 C CA . ILE A 1 125 ? 5.863 16.596 1.870 1.00 44.81 125 ILE A CA 1
ATOM 926 C C . ILE A 1 125 ? 6.272 18.005 1.419 1.00 44.81 125 ILE A C 1
ATOM 928 O O . ILE A 1 125 ? 6.792 18.174 0.315 1.00 44.81 125 ILE A O 1
ATOM 932 N N . SER A 1 126 ? 6.146 19.009 2.294 1.00 38.00 126 SER A N 1
ATOM 933 C CA . SER A 1 126 ? 6.662 20.363 2.041 1.00 38.00 126 SER A CA 1
ATOM 934 C C . SER A 1 126 ? 8.182 20.357 1.861 1.00 38.00 126 SER A C 1
ATOM 936 O O . SER A 1 126 ? 8.681 20.983 0.933 1.00 38.00 126 SER A O 1
ATOM 938 N N . ALA A 1 127 ? 8.932 19.586 2.657 1.00 34.59 127 ALA A N 1
ATOM 939 C CA . ALA A 1 127 ? 10.376 19.429 2.478 1.00 34.59 127 ALA A CA 1
ATOM 940 C C . ALA A 1 127 ? 10.739 18.751 1.141 1.00 34.59 127 ALA A C 1
ATOM 942 O O . ALA A 1 127 ? 11.721 19.146 0.514 1.00 34.59 127 ALA A O 1
ATOM 943 N N . CYS A 1 128 ? 9.944 17.787 0.663 1.00 34.84 128 CYS A N 1
ATOM 944 C CA . CYS A 1 128 ? 10.070 17.216 -0.684 1.00 34.84 128 CYS A CA 1
ATOM 945 C C . CYS A 1 128 ? 9.790 18.263 -1.779 1.00 34.84 128 CYS A C 1
ATOM 947 O O . CYS A 1 128 ? 10.555 18.383 -2.740 1.00 34.84 128 CYS A O 1
ATOM 949 N N . ARG A 1 129 ? 8.745 19.086 -1.610 1.00 43.47 129 ARG A N 1
ATOM 950 C CA . ARG A 1 129 ? 8.417 20.204 -2.513 1.00 43.47 129 ARG A CA 1
ATOM 951 C C . ARG A 1 129 ? 9.520 21.271 -2.546 1.00 43.47 129 ARG A C 1
ATOM 953 O O . ARG A 1 129 ? 9.846 21.774 -3.619 1.00 43.47 129 ARG A O 1
ATOM 960 N N . GLU A 1 130 ? 10.131 21.593 -1.408 1.00 36.25 130 GLU A N 1
ATOM 961 C CA . GLU A 1 130 ? 11.244 22.549 -1.319 1.00 36.25 130 GLU A CA 1
ATOM 962 C C . GLU A 1 130 ? 12.560 21.973 -1.874 1.00 36.25 130 GLU A C 1
ATOM 964 O O . GLU A 1 130 ? 13.353 22.721 -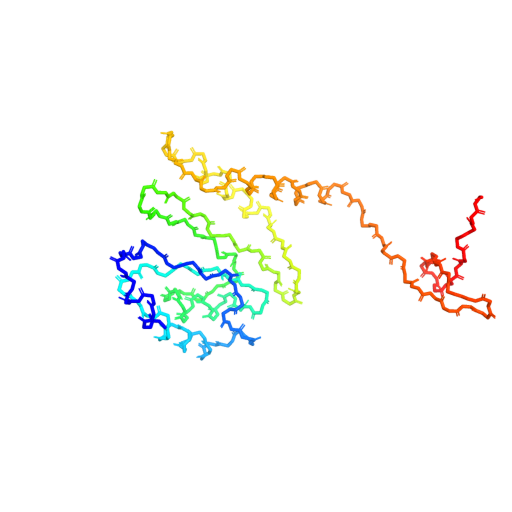2.448 1.00 36.25 130 GLU A O 1
ATOM 969 N N . ARG A 1 131 ? 12.787 20.650 -1.782 1.00 42.41 131 ARG A N 1
ATOM 970 C CA . ARG A 1 131 ? 13.914 19.970 -2.452 1.00 42.41 131 ARG A CA 1
ATOM 971 C C . ARG A 1 131 ? 13.813 20.060 -3.978 1.00 42.41 131 ARG A C 1
ATOM 973 O O . ARG A 1 131 ? 14.836 20.298 -4.606 1.00 42.41 131 ARG A O 1
ATOM 980 N N . ARG A 1 132 ? 12.604 20.005 -4.564 1.00 49.66 132 ARG A N 1
ATOM 981 C CA . ARG A 1 132 ? 12.373 20.267 -6.006 1.00 49.66 132 ARG A CA 1
ATOM 982 C C . ARG A 1 132 ? 12.782 21.674 -6.458 1.00 49.66 132 ARG A C 1
ATOM 984 O O . ARG A 1 132 ? 13.106 21.854 -7.625 1.00 49.66 132 ARG A O 1
ATOM 991 N N . LYS A 1 133 ? 12.739 22.677 -5.573 1.00 36.50 133 LYS A N 1
ATOM 992 C CA . LYS A 1 133 ? 13.140 24.058 -5.909 1.00 36.50 133 LYS A CA 1
ATOM 993 C C . LYS A 1 133 ? 14.646 24.291 -5.810 1.00 36.50 133 LYS A C 1
ATOM 995 O O . LYS A 1 133 ? 15.118 25.350 -6.218 1.00 36.50 133 LYS A O 1
ATOM 1000 N N . ARG A 1 134 ? 15.406 23.355 -5.234 1.00 34.72 134 ARG A N 1
ATOM 1001 C CA . ARG A 1 134 ? 16.858 23.490 -5.127 1.00 34.72 134 ARG A CA 1
ATOM 1002 C C . ARG A 1 134 ? 17.508 22.814 -6.335 1.00 34.72 134 ARG A C 1
ATOM 1004 O O . ARG A 1 134 ? 17.320 21.612 -6.492 1.00 34.72 134 ARG A O 1
ATOM 1011 N N . PRO A 1 135 ? 18.288 23.536 -7.160 1.00 33.59 135 PRO A N 1
ATOM 1012 C CA . PRO A 1 135 ? 19.142 22.873 -8.136 1.00 33.59 135 PRO A CA 1
ATOM 1013 C C . PRO A 1 135 ? 20.081 21.915 -7.392 1.00 33.59 135 PRO A C 1
ATOM 1015 O O . PRO A 1 135 ? 20.569 22.256 -6.307 1.00 33.59 135 PRO A O 1
ATOM 1018 N N . GLU A 1 136 ? 20.281 20.714 -7.945 1.00 41.69 136 GLU A N 1
ATOM 1019 C CA . GLU A 1 136 ? 21.149 19.668 -7.395 1.00 41.69 136 GLU A CA 1
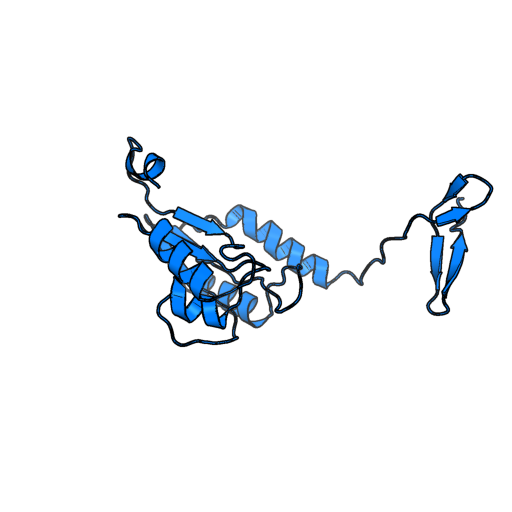ATOM 1020 C C . GLU A 1 136 ? 22.487 20.263 -6.952 1.00 41.69 136 GLU A C 1
ATOM 1022 O O . GLU A 1 136 ? 23.347 20.622 -7.759 1.00 41.69 136 GLU A O 1
ATOM 1027 N N . ARG A 1 137 ? 22.690 20.375 -5.637 1.00 41.78 137 ARG A N 1
ATOM 1028 C CA . ARG A 1 137 ? 24.026 20.624 -5.108 1.00 41.78 137 ARG A CA 1
ATOM 1029 C C . ARG A 1 137 ? 24.782 19.310 -5.225 1.00 41.78 137 ARG A C 1
ATOM 1031 O O . ARG A 1 137 ? 24.594 18.425 -4.395 1.00 41.78 137 ARG A O 1
ATOM 1038 N N . ARG A 1 138 ? 25.631 19.200 -6.253 1.00 39.03 138 ARG A N 1
ATOM 1039 C CA . ARG A 1 138 ? 26.674 18.168 -6.334 1.00 39.03 138 ARG A CA 1
ATOM 1040 C C . ARG A 1 138 ? 27.403 18.117 -4.992 1.00 39.03 138 ARG A C 1
ATOM 1042 O O . ARG A 1 138 ? 27.992 19.110 -4.566 1.00 39.03 138 ARG A O 1
ATOM 1049 N N . VAL A 1 139 ? 27.332 16.973 -4.321 1.00 38.84 139 VAL A N 1
ATOM 1050 C CA . VAL A 1 139 ? 28.104 16.712 -3.107 1.00 38.84 139 VAL A CA 1
ATOM 1051 C C . VAL A 1 139 ? 29.563 16.521 -3.540 1.00 38.84 139 VAL A C 1
ATOM 1053 O O . VAL A 1 139 ? 29.827 15.612 -4.329 1.00 38.84 139 VAL A O 1
ATOM 1056 N N . PRO A 1 140 ? 30.517 17.362 -3.102 1.00 39.47 140 PRO A N 1
ATOM 1057 C CA . PRO A 1 140 ? 31.913 17.191 -3.488 1.00 39.47 140 PRO A CA 1
ATOM 1058 C C . PRO A 1 140 ? 32.472 15.895 -2.885 1.00 39.47 140 PRO A C 1
ATOM 1060 O O . PRO A 1 140 ? 32.346 15.654 -1.680 1.00 39.47 140 PRO A O 1
ATOM 1063 N N . ARG A 1 141 ? 33.086 15.054 -3.727 1.00 40.81 141 ARG A N 1
ATOM 1064 C CA . ARG A 1 141 ? 33.799 13.843 -3.296 1.00 40.81 141 ARG A CA 1
ATOM 1065 C C . ARG A 1 141 ? 35.127 14.250 -2.638 1.00 40.81 141 ARG A C 1
ATOM 1067 O O . ARG A 1 141 ? 35.738 15.229 -3.062 1.00 40.81 141 ARG A O 1
ATOM 1074 N N . PRO A 1 142 ? 35.585 13.542 -1.594 1.00 39.81 142 PRO A N 1
ATOM 1075 C CA . PRO A 1 142 ? 36.915 13.767 -1.046 1.00 39.81 142 PRO A CA 1
ATOM 1076 C C . PRO A 1 142 ? 37.971 13.198 -2.001 1.00 39.81 142 PRO A C 1
ATOM 1078 O O . PRO A 1 142 ? 37.943 12.004 -2.297 1.00 39.81 142 PRO A O 1
ATOM 1081 N N . CYS A 1 143 ? 38.916 14.035 -2.424 1.00 45.56 143 CYS A N 1
ATOM 1082 C CA . CYS A 1 143 ? 40.082 13.629 -3.207 1.00 45.56 143 CYS A CA 1
ATOM 1083 C C . CYS A 1 143 ? 41.321 13.686 -2.298 1.00 45.56 143 CYS A C 1
ATOM 1085 O O . CYS A 1 143 ? 41.418 14.542 -1.414 1.00 45.56 143 CYS A O 1
ATOM 1087 N N . ILE A 1 144 ? 42.248 12.742 -2.463 1.00 45.44 144 ILE A N 1
ATOM 1088 C CA . ILE A 1 144 ? 43.511 12.718 -1.715 1.00 45.44 144 ILE A CA 1
ATOM 1089 C C . ILE A 1 144 ? 44.567 13.370 -2.603 1.00 45.44 144 ILE A C 1
ATOM 1091 O O . ILE A 1 144 ? 44.903 12.825 -3.651 1.00 45.44 144 ILE A O 1
ATOM 1095 N N . THR A 1 145 ? 45.084 14.527 -2.196 1.00 52.94 145 THR A N 1
ATOM 1096 C CA . THR A 1 145 ? 46.287 15.122 -2.794 1.00 52.94 145 THR A CA 1
ATOM 1097 C C . THR A 1 145 ? 47.474 14.904 -1.856 1.00 52.94 145 THR A C 1
ATOM 1099 O O . THR A 1 145 ? 47.300 14.588 -0.676 1.00 52.94 145 THR A O 1
ATOM 1102 N N . GLY A 1 146 ? 48.700 15.041 -2.374 1.00 48.09 146 GLY A N 1
ATOM 1103 C CA . GLY A 1 146 ? 49.950 14.716 -1.666 1.00 48.09 146 GLY A CA 1
ATOM 1104 C C . GLY A 1 146 ? 50.221 15.484 -0.361 1.00 48.09 146 GLY A C 1
ATOM 1105 O O . GLY A 1 146 ? 51.232 15.227 0.283 1.00 48.09 146 GLY A O 1
ATOM 1106 N N . THR A 1 147 ? 49.337 16.397 0.051 1.00 49.19 147 THR A N 1
ATOM 1107 C CA . THR A 1 147 ? 49.433 17.186 1.291 1.00 49.19 147 THR A CA 1
ATOM 1108 C C . THR A 1 147 ? 48.251 16.988 2.257 1.00 49.19 147 THR A C 1
ATOM 1110 O O . THR A 1 147 ? 48.227 17.619 3.312 1.00 49.19 147 THR A O 1
ATOM 1113 N N . GLY A 1 148 ? 47.291 16.097 1.960 1.00 53.91 148 GLY A N 1
ATOM 1114 C CA . GLY A 1 148 ? 46.164 15.768 2.848 1.00 53.91 148 GLY A CA 1
ATOM 1115 C C . GLY A 1 148 ? 44.798 15.703 2.149 1.00 53.91 148 GLY A C 1
ATOM 1116 O O . GLY A 1 148 ? 44.681 15.855 0.936 1.00 53.91 148 GLY A O 1
ATOM 1117 N N . ARG A 1 149 ? 43.730 15.444 2.921 1.00 50.62 149 ARG A N 1
ATOM 1118 C CA . ARG A 1 149 ? 42.351 15.312 2.409 1.00 50.62 149 ARG A CA 1
ATOM 1119 C C . ARG A 1 149 ? 41.731 16.699 2.203 1.00 50.62 149 ARG A C 1
ATOM 1121 O O . ARG A 1 149 ? 41.479 17.402 3.179 1.00 50.62 149 ARG A O 1
ATOM 1128 N N . GLN A 1 150 ? 41.437 17.073 0.960 1.00 57.53 150 GLN A N 1
ATOM 1129 C CA . GLN A 1 150 ? 40.760 18.333 0.626 1.00 57.53 150 GLN A CA 1
ATOM 1130 C C . GLN A 1 150 ? 39.476 18.081 -0.176 1.00 57.53 150 GLN A C 1
ATOM 1132 O O . GLN A 1 150 ? 39.266 17.013 -0.754 1.00 57.53 150 GLN A O 1
ATOM 1137 N N . ARG A 1 151 ? 38.565 19.061 -0.145 1.00 52.47 151 ARG A N 1
ATOM 1138 C CA . ARG A 1 151 ? 37.363 19.064 -0.987 1.00 52.47 151 ARG A CA 1
ATOM 1139 C C . ARG A 1 151 ? 37.746 19.626 -2.359 1.00 52.47 151 ARG A C 1
ATOM 1141 O O . ARG A 1 151 ? 38.436 20.640 -2.411 1.00 52.47 151 ARG A O 1
ATOM 1148 N N . CYS A 1 152 ? 37.269 19.003 -3.434 1.00 50.62 152 CYS A N 1
ATOM 1149 C CA . CYS A 1 152 ? 37.465 19.470 -4.808 1.00 50.62 152 CYS A CA 1
ATOM 1150 C C . CYS A 1 152 ? 36.113 19.688 -5.497 1.00 50.62 152 CYS A C 1
ATOM 1152 O O . CYS A 1 152 ? 35.122 19.022 -5.176 1.00 50.62 152 CYS A O 1
ATOM 1154 N N . SER A 1 153 ? 36.067 20.630 -6.437 1.00 51.31 153 SER A N 1
ATOM 1155 C CA . SER A 1 153 ? 34.954 20.774 -7.376 1.00 51.31 153 SER A CA 1
ATOM 1156 C C . SER A 1 153 ? 35.318 20.116 -8.705 1.00 51.31 153 SER A C 1
ATOM 1158 O O . SER A 1 153 ? 36.372 20.415 -9.261 1.00 51.31 153 SER A O 1
ATOM 1160 N N . HIS A 1 154 ? 34.431 19.259 -9.215 1.00 50.91 154 HIS A N 1
ATOM 1161 C CA . HIS A 1 154 ? 34.580 18.614 -10.521 1.00 50.91 154 HIS A CA 1
ATOM 1162 C C . HIS A 1 154 ? 33.937 19.451 -11.628 1.00 50.91 154 HIS A C 1
ATOM 1164 O O . HIS A 1 154 ? 32.713 19.655 -11.639 1.00 50.91 154 HIS A O 1
ATOM 1170 N N . SER A 1 155 ? 34.763 19.851 -12.586 1.00 49.41 155 SER A N 1
ATOM 1171 C CA . SER A 1 155 ? 34.351 20.394 -13.879 1.00 49.41 155 SER A CA 1
ATOM 1172 C C . SER A 1 155 ? 33.790 19.278 -14.779 1.00 49.41 155 SER A C 1
ATOM 1174 O O . SER A 1 155 ? 34.078 18.097 -14.585 1.00 49.41 155 SER A O 1
ATOM 1176 N N . ALA A 1 156 ? 32.956 19.622 -15.767 1.00 43.66 156 ALA A N 1
ATOM 1177 C CA . ALA A 1 156 ? 32.365 18.643 -16.695 1.00 43.66 156 ALA A CA 1
ATOM 1178 C C . ALA A 1 156 ? 33.394 17.966 -17.630 1.00 43.66 156 ALA A C 1
ATOM 1180 O O . ALA A 1 156 ? 33.059 16.991 -18.294 1.00 43.66 156 ALA A O 1
ATOM 1181 N N . ASP A 1 157 ? 34.632 18.462 -17.654 1.00 47.06 157 ASP A N 1
ATOM 1182 C CA . ASP A 1 157 ? 35.763 17.950 -18.435 1.00 47.06 157 ASP A CA 1
ATOM 1183 C C . ASP A 1 157 ? 36.629 16.918 -17.680 1.00 47.06 157 ASP A C 1
ATOM 1185 O O . ASP A 1 157 ? 37.620 16.434 -18.220 1.00 47.06 157 ASP A O 1
ATOM 1189 N N . GLY A 1 158 ? 36.260 16.562 -16.442 1.00 44.00 158 GLY A N 1
ATOM 1190 C CA . GLY A 1 158 ? 36.985 15.579 -15.631 1.00 44.00 158 GLY A CA 1
ATOM 1191 C C . GLY A 1 158 ? 38.215 16.130 -14.906 1.00 44.00 158 GLY A C 1
ATOM 1192 O O . GLY A 1 158 ? 38.947 15.351 -14.296 1.00 44.00 158 GLY A O 1
ATOM 1193 N N . SER A 1 159 ? 38.445 17.446 -14.931 1.00 47.81 159 SER A N 1
ATOM 1194 C CA . SER A 1 159 ? 39.497 18.073 -14.131 1.00 47.81 159 SER A CA 1
ATOM 1195 C C . SER A 1 159 ? 39.024 18.368 -12.700 1.00 47.81 159 SER A C 1
ATOM 1197 O O . SER A 1 159 ? 37.966 18.963 -12.469 1.00 47.81 159 SER A O 1
ATOM 1199 N N . ASP A 1 160 ? 39.822 17.932 -11.725 1.00 49.69 160 ASP A N 1
ATOM 1200 C CA . ASP A 1 160 ? 39.608 18.179 -10.299 1.00 49.69 160 ASP A CA 1
ATOM 1201 C C . ASP A 1 160 ? 40.340 19.459 -9.885 1.00 49.69 160 ASP A C 1
ATOM 1203 O O . ASP A 1 160 ? 41.566 19.531 -9.983 1.00 49.69 160 ASP A O 1
ATOM 1207 N N . GLN A 1 161 ? 39.605 20.471 -9.415 1.00 57.41 161 GLN A N 1
ATOM 1208 C CA . GLN A 1 161 ? 40.196 21.719 -8.924 1.00 57.41 161 GLN A CA 1
ATOM 1209 C C . GLN A 1 161 ? 39.969 21.866 -7.411 1.00 57.41 161 GLN A C 1
ATOM 1211 O O . GLN A 1 161 ? 38.835 21.691 -6.940 1.00 57.41 161 GLN A O 1
ATOM 1216 N N . PRO A 1 162 ? 41.018 22.183 -6.625 1.00 56.44 162 PRO A N 1
ATOM 1217 C CA . PRO A 1 162 ? 40.877 22.409 -5.194 1.00 56.44 162 PRO A CA 1
ATOM 1218 C C . PRO A 1 162 ? 40.071 23.686 -4.938 1.00 56.44 162 PRO A C 1
ATOM 1220 O O . PRO A 1 162 ? 40.346 24.742 -5.508 1.00 56.44 162 PRO A O 1
ATOM 1223 N N . ILE A 1 163 ? 39.084 23.608 -4.044 1.00 63.66 163 ILE A N 1
ATOM 1224 C CA . ILE A 1 163 ? 38.365 24.801 -3.578 1.00 63.66 163 ILE A CA 1
ATOM 1225 C C . ILE A 1 163 ? 39.219 25.519 -2.526 1.00 63.66 163 ILE A C 1
ATOM 1227 O O . ILE A 1 163 ? 39.337 25.057 -1.391 1.00 63.66 163 ILE A O 1
ATOM 1231 N N . GLY A 1 164 ? 39.843 26.633 -2.921 1.00 47.72 164 GLY A N 1
ATOM 1232 C CA . GLY A 1 164 ? 40.654 27.479 -2.042 1.00 47.72 164 GLY A CA 1
ATOM 1233 C C . GLY A 1 164 ? 39.827 28.103 -0.912 1.00 47.72 164 GLY A C 1
ATOM 1234 O O . GLY A 1 164 ? 38.733 28.615 -1.146 1.00 47.72 164 GLY A O 1
ATOM 1235 N N . GLY A 1 165 ? 40.341 28.028 0.318 1.00 47.47 165 GLY A N 1
ATOM 1236 C CA . GLY A 1 165 ? 39.773 28.703 1.485 1.00 47.47 165 GLY A CA 1
ATOM 1237 C C . GLY A 1 165 ? 40.250 30.153 1.570 1.00 47.47 165 GLY A C 1
ATOM 1238 O O . GLY A 1 165 ? 41.424 30.417 1.316 1.00 47.47 165 GLY A O 1
ATOM 1239 N N . HIS A 1 166 ? 39.334 31.063 1.904 1.00 39.62 166 HIS A N 1
ATOM 1240 C CA . HIS A 1 166 ? 39.665 32.395 2.413 1.00 39.62 166 HIS A CA 1
ATOM 1241 C C . HIS A 1 166 ? 40.186 32.312 3.847 1.00 39.62 166 HIS A C 1
ATOM 1243 O O . HIS A 1 166 ? 39.673 31.449 4.599 1.00 39.62 166 HIS A O 1
#

Radius of gyration: 21.68 Å; chains: 1; bounding box: 65×48×44 Å

Sequence (166 aa):
MDYLRALPRPVDALLVTGDIADHGDEAEYEEAARLLAAPFPVLTCPGHHDARPAYRKALLGQAPGHGPINQVRHVAGTAILMCDSTIPGRDEGLLDAATLAWIDATLAALPHGTPSPTGGWWKAISACRERRKRPERRVPRPCITGTGRQRCSHSADGSDQPIGGH

Foldseek 3Di:
DVVQVPDPDHDQEAEAQEPQDQQQDLVSLLVSQVVPDDPHHYHYAHAQNHQQQSCCVRNVVHHGDRDWDWDWDATPLAIEIHGHQYDHPDNDGHRDPVRVVVVVVVVVPDPPPRDYVCPVVVVVVVVNVVVVVDDDDPDFDWDADPVGTFTWDADPVRDTHGDDDD

pLDDT: mean 75.3, std 21.5, range [32.53, 96.62]

Secondary structure (DSSP, 8-state):
-HHHHT-SS--S-EEEES---SS--HHHHHHHHHHT--SS-EEEE--TT--HHHHHHHTT-PPP--S---EEEEETTEEEEE----BTTBSS----HHHHHHHHHHHHHSPTTPPPGGGTHHHHHHHHHHHHTS---PPPPEEEETTEEEEEEEPTTS-EEE----